Protein 5N8A (pdb70)

Structure (mmCIF, N/CA/C/O backbone):
data_5N8A
#
_entry.id   5N8A
#
_cell.length_a   38.050
_cell.length_b   53.490
_cell.length_c   53.900
_cell.angle_alpha   90.000
_cell.angle_beta   90.000
_cell.angle_gamma   90.000
#
_symmetry.space_group_name_H-M   'P 21 21 21'
#
loop_
_entity.id
_entity.type
_entity.pdbx_description
1 polymer 'DNA-directed primase/polymerase protein'
2 polymer 'Replication protein A 70 kDa DNA-binding subunit'
3 water water
#
loop_
_atom_site.group_PDB
_atom_site.id
_atom_site.type_symbol
_atom_site.label_atom_id
_atom_site.label_alt_id
_atom_site.label_comp_id
_atom_site.label_asym_id
_atom_site.label_entity_id
_atom_site.label_seq_id
_atom_site.pdbx_PDB_ins_code
_atom_site.Cartn_x
_atom_site.Cartn_y
_atom_site.Cartn_z
_atom_site.occupancy
_atom_s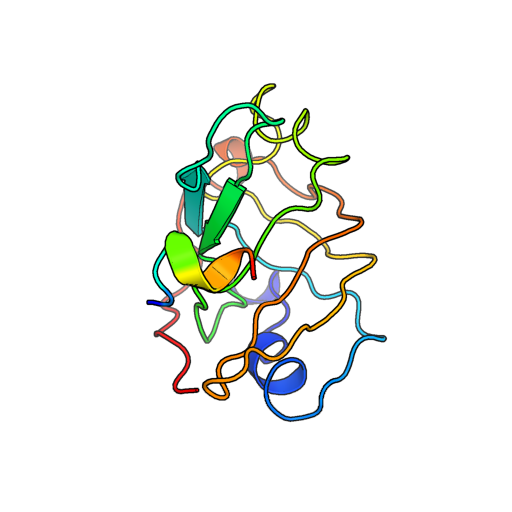ite.B_iso_or_equiv
_atom_site.auth_seq_id
_atom_site.auth_comp_id
_atom_site.auth_asym_id
_atom_site.auth_atom_id
_atom_site.pdbx_PDB_model_num
ATOM 1 N N . GLU A 1 90 ? 10.561 -7.880 4.277 1.00 48.06 0 GLU X N 1
ATOM 2 C CA . GLU A 1 90 ? 11.019 -9.102 4.930 1.00 46.89 0 GLU X CA 1
ATOM 3 C C . GLU A 1 90 ? 10.108 -10.284 4.595 1.00 40.10 0 GLU X C 1
ATOM 4 O O . GLU A 1 90 ? 10.590 -11.368 4.269 1.00 39.39 0 GLU X O 1
ATOM 10 N N . ILE A 1 91 ? 8.796 -10.081 4.677 1.00 33.18 1 ILE X N 1
ATOM 11 C CA . ILE A 1 91 ? 7.846 -11.078 4.188 1.00 28.39 1 ILE X CA 1
ATOM 12 C C . ILE A 1 91 ? 7.987 -11.132 2.671 1.00 27.23 1 ILE X C 1
ATOM 13 O O . ILE A 1 91 ? 7.848 -10.096 2.007 1.00 25.52 1 ILE X O 1
ATOM 18 N N . PRO A 1 92 ? 8.246 -12.294 2.080 1.00 27.87 2 PRO X N 1
ATOM 19 C CA . PRO A 1 92 ? 8.381 -12.364 0.621 1.00 28.03 2 PRO X CA 1
ATOM 20 C C . PRO A 1 92 ? 7.049 -12.121 -0.072 1.00 26.11 2 PRO X C 1
ATOM 21 O O . PRO A 1 92 ? 5.973 -12.297 0.505 1.00 24.44 2 PRO X O 1
ATOM 25 N N . ASP A 1 93 ? 7.143 -11.705 -1.341 1.00 25.43 3 ASP X N 1
ATOM 26 C CA . ASP A 1 93 ? 5.949 -11.384 -2.122 1.00 25.50 3 ASP X CA 1
ATOM 27 C C . ASP A 1 93 ? 4.966 -12.546 -2.161 1.00 27.71 3 ASP X C 1
ATOM 28 O O . ASP A 1 93 ? 3.749 -12.339 -2.092 1.00 26.54 3 ASP X O 1
ATOM 33 N N . GLU A 1 94 ? 5.471 -13.775 -2.297 1.00 30.88 4 GLU X N 1
ATOM 34 C CA . GLU A 1 94 ? 4.583 -14.925 -2.422 1.00 34.68 4 GLU X CA 1
ATOM 35 C C . GLU A 1 94 ? 3.800 -15.205 -1.146 1.00 34.07 4 GLU X C 1
ATOM 36 O O . GLU A 1 94 ? 2.747 -15.848 -1.210 1.00 34.81 4 GLU X O 1
ATOM 42 N N . LEU A 1 95 ? 4.278 -14.735 0.004 1.00 31.94 5 LEU X N 1
ATOM 43 C CA . LEU A 1 95 ? 3.575 -14.950 1.263 1.00 31.55 5 LEU X CA 1
ATOM 44 C C . LEU A 1 95 ? 2.767 -13.743 1.719 1.00 30.74 5 LEU X C 1
ATOM 45 O O . LEU A 1 95 ? 1.787 -13.914 2.453 1.00 30.15 5 LEU X O 1
ATOM 50 N N . ILE A 1 96 ? 3.137 -12.532 1.293 1.00 30.31 6 ILE X N 1
ATOM 51 C CA . ILE A 1 96 ? 2.484 -11.331 1.811 1.00 30.76 6 ILE X CA 1
ATOM 52 C C . ILE A 1 96 ? 1.054 -11.207 1.295 1.00 34.34 6 ILE X C 1
ATOM 53 O O . ILE A 1 96 ? 0.203 -10.595 1.953 1.00 32.54 6 ILE X O 1
ATOM 58 N N . ILE A 1 97 ? 0.755 -11.796 0.130 1.00 39.18 7 ILE X N 1
ATOM 59 C CA . ILE A 1 97 ? -0.577 -11.690 -0.461 1.00 44.48 7 ILE X CA 1
ATOM 60 C C . ILE A 1 97 ? -1.488 -12.850 -0.082 1.00 48.43 7 ILE X C 1
ATOM 61 O O . ILE A 1 97 ? -2.619 -12.926 -0.582 1.00 48.44 7 ILE X O 1
ATOM 66 N N . GLU A 1 98 ? -1.036 -13.752 0.783 1.00 51.66 8 GLU X N 1
ATOM 67 C CA . GLU A 1 98 ? -1.849 -14.889 1.195 1.00 54.52 8 GLU X CA 1
ATOM 68 C C . GLU A 1 98 ? -2.488 -14.648 2.559 1.00 56.22 8 GLU X C 1
ATOM 69 O O . GLU A 1 98 ? -3.107 -13.611 2.792 1.00 56.93 8 GLU X O 1
ATOM 71 N N . HIS B 2 1 ? 11.974 20.269 13.980 1.00 41.00 0 HIS A N 1
ATOM 72 C CA . HIS B 2 1 ? 11.669 18.989 14.621 1.00 33.55 0 HIS A CA 1
ATOM 73 C C . HIS B 2 1 ? 10.711 18.178 13.737 1.00 23.68 0 HIS A C 1
ATOM 74 O O . HIS B 2 1 ? 9.556 17.931 14.072 0.97 21.29 0 HIS A O 1
ATOM 81 N N . MET B 2 2 ? 11.236 17.779 12.573 1.00 18.51 1 MET A N 1
ATOM 82 C CA A MET B 2 2 ? 10.375 17.168 11.568 0.59 16.22 1 MET A CA 1
ATOM 83 C CA B MET B 2 2 ? 10.404 17.146 11.550 0.41 16.45 1 MET A CA 1
ATOM 84 C C . MET B 2 2 ? 9.703 15.901 12.075 1.00 14.31 1 MET A C 1
ATOM 85 O O . MET B 2 2 ? 8.582 15.595 11.657 1.00 14.15 1 MET A O 1
ATOM 94 N N . VAL B 2 3 ? 10.351 15.161 12.978 1.00 12.54 2 VAL A N 1
ATOM 95 C CA . VAL B 2 3 ? 9.759 13.919 13.462 1.00 13.13 2 VAL A CA 1
ATOM 96 C C . VAL B 2 3 ? 8.502 14.168 14.278 1.00 11.62 2 VAL A C 1
ATOM 97 O O . VAL B 2 3 ? 7.661 13.271 14.417 1.00 11.77 2 VAL A O 1
ATOM 101 N N . GLY B 2 4 ? 8.335 15.381 14.800 1.00 11.46 3 GLY A N 1
ATOM 102 C CA . GLY B 2 4 ? 7.097 15.743 15.457 1.00 12.03 3 GLY A CA 1
ATOM 103 C C . GLY B 2 4 ? 5.891 15.742 14.541 1.00 11.16 3 GLY A C 1
ATOM 104 O O . GLY B 2 4 ? 4.765 15.806 15.040 1.00 12.51 3 GLY A O 1
ATOM 105 N N . GLN B 2 5 ? 6.091 15.652 13.221 1.00 10.74 4 GLN A N 1
ATOM 106 C CA . GLN B 2 5 ? 4.978 15.552 12.288 1.00 10.65 4 GLN A CA 1
ATOM 107 C C . GLN B 2 5 ? 4.444 14.129 12.144 1.00 10.26 4 GLN A C 1
ATOM 108 O O . GLN B 2 5 ? 3.389 13.944 11.526 1.00 11.18 4 GLN A O 1
ATOM 114 N N . LEU B 2 6 ? 5.151 13.125 12.668 1.00 9.81 5 LEU A N 1
ATOM 115 C CA . LEU B 2 6 ? 4.792 11.719 12.504 1.00 9.68 5 LEU A CA 1
ATOM 116 C C . LEU B 2 6 ? 4.301 11.132 13.821 1.00 8.79 5 LEU A C 1
ATOM 117 O O . LEU B 2 6 ? 4.708 11.562 14.899 1.00 9.87 5 LEU A O 1
ATOM 122 N N . SER B 2 7 ? 3.415 10.139 13.727 1.00 9.45 6 SER A N 1
ATOM 123 C CA . SER B 2 7 ? 2.826 9.485 14.904 1.00 9.91 6 SER A CA 1
ATOM 124 C C . SER B 2 7 ? 3.810 8.496 15.533 1.00 9.34 6 SER A C 1
ATOM 125 O O . SER B 2 7 ? 3.656 7.277 15.450 1.00 10.33 6 SER A O 1
ATOM 128 N N . ARG B 2 8 ? 4.822 9.044 16.204 1.00 10.32 7 ARG A N 1
ATOM 129 C CA . ARG B 2 8 ? 5.840 8.213 16.833 1.00 11.03 7 ARG A CA 1
ATOM 130 C C . ARG B 2 8 ? 5.194 7.214 17.777 1.00 11.24 7 ARG A C 1
ATOM 131 O O . ARG B 2 8 ? 4.414 7.591 18.648 1.00 12.61 7 ARG A O 1
ATOM 139 N N . GLY B 2 9 ? 5.515 5.934 17.587 1.00 11.44 8 GLY A N 1
ATOM 140 C CA . GLY B 2 9 ? 4.975 4.855 18.392 1.00 13.20 8 GLY A CA 1
ATOM 141 C C . GLY B 2 9 ? 3.771 4.164 17.790 1.00 12.85 8 GLY A C 1
ATOM 142 O O . GLY B 2 9 ? 3.329 3.144 18.326 1.00 13.88 8 GLY A O 1
ATOM 143 N N . ALA B 2 10 ? 3.233 4.675 16.685 1.00 11.57 9 ALA A N 1
ATOM 144 C CA . ALA B 2 10 ? 2.065 4.047 16.084 1.00 11.33 9 ALA A CA 1
ATOM 145 C C . ALA B 2 10 ? 2.367 2.649 15.560 1.00 11.48 9 ALA A C 1
ATOM 146 O O . ALA B 2 10 ? 1.497 1.774 15.599 1.00 12.60 9 ALA A O 1
ATOM 148 N N . ILE B 2 11 ? 3.565 2.419 15.020 1.00 12.03 10 ILE A N 1
ATOM 149 C CA . ILE B 2 11 ? 3.850 1.088 14.478 1.00 13.26 10 ILE A CA 1
ATOM 150 C C . ILE B 2 11 ? 3.828 0.043 15.590 1.00 14.21 10 ILE A C 1
ATOM 151 O O . ILE B 2 11 ? 3.207 -1.020 15.459 1.00 14.68 10 ILE A O 1
ATOM 156 N N . ALA B 2 12 ? 4.479 0.341 16.715 1.00 14.93 11 ALA A N 1
ATOM 157 C CA . ALA B 2 12 ? 4.412 -0.572 17.853 1.00 16.51 11 ALA A CA 1
ATOM 158 C C . ALA B 2 12 ? 2.973 -0.772 18.325 1.00 17.03 11 ALA A C 1
ATOM 159 O O . ALA B 2 12 ? 2.578 -1.894 18.668 1.00 19.03 11 ALA A O 1
ATOM 161 N N . ALA B 2 13 ? 2.173 0.298 18.360 1.00 15.70 12 ALA A N 1
ATOM 162 C CA . ALA B 2 13 ? 0.787 0.163 18.807 1.00 16.23 12 ALA A CA 1
ATOM 163 C C . ALA B 2 13 ? 0.002 -0.762 17.890 1.00 16.68 12 ALA A C 1
ATOM 164 O O . ALA B 2 13 ? -0.775 -1.604 18.357 1.00 18.48 12 ALA A O 1
ATOM 166 N N . ILE B 2 14 ? 0.204 -0.632 16.579 1.00 14.91 13 ILE A N 1
ATOM 167 C CA . ILE B 2 14 ? -0.499 -1.504 15.644 1.00 16.08 13 ILE A CA 1
ATOM 168 C C . ILE B 2 14 ? -0.050 -2.940 15.825 1.00 18.01 13 ILE A C 1
ATOM 169 O O . ILE B 2 14 ? -0.868 -3.859 15.941 1.00 19.08 13 ILE A O 1
ATOM 174 N N A MET B 2 15 ? 1.258 -3.157 15.858 0.68 16.43 14 MET A N 1
ATOM 175 N N B MET B 2 15 ? 1.263 -3.150 15.836 0.32 19.25 14 MET A N 1
ATOM 176 C CA A MET B 2 15 ? 1.777 -4.517 15.839 0.68 18.10 14 MET A CA 1
ATOM 177 C CA B MET B 2 15 ? 1.815 -4.497 15.890 0.32 21.56 14 MET A CA 1
ATOM 178 C C A MET B 2 15 ? 1.737 -5.206 17.207 0.68 21.77 14 MET A C 1
ATOM 179 C C B MET B 2 15 ? 1.505 -5.169 17.218 0.32 22.64 14 MET A C 1
ATOM 180 O O A MET B 2 15 ? 1.693 -6.442 17.253 0.68 22.94 14 MET A O 1
ATOM 181 O O B MET B 2 15 ? 1.069 -6.326 17.259 0.32 21.78 14 MET A O 1
ATOM 190 N N . GLN B 2 16 ? 1.726 -4.455 18.317 1.00 24.24 15 GLN A N 1
ATOM 191 C CA . GLN B 2 16 ? 1.644 -5.056 19.648 1.00 29.02 15 GLN A CA 1
ATOM 192 C C . GLN B 2 16 ? 0.237 -5.086 20.222 1.00 32.29 15 GLN A C 1
ATOM 193 O O . GLN B 2 16 ? -0.145 -6.077 20.852 1.00 32.96 15 GLN A O 1
ATOM 199 N N . LYS B 2 17 ? -0.541 -4.022 20.043 1.00 33.65 16 LYS A N 1
ATOM 200 C CA . LYS B 2 17 ? -1.867 -3.947 20.635 1.00 36.84 16 LYS A CA 1
ATOM 201 C C . LYS B 2 17 ? -2.983 -4.260 19.655 1.00 36.36 16 LYS A C 1
ATOM 202 O O . LYS B 2 17 ? -4.130 -4.416 20.081 1.00 36.61 16 LYS A O 1
ATOM 208 N N . GLY B 2 18 ? -2.682 -4.363 18.366 1.00 35.83 17 GLY A N 1
ATOM 209 C CA . GLY B 2 18 ? -3.742 -4.517 17.394 1.00 35.38 17 GLY A CA 1
ATOM 210 C C . GLY B 2 18 ? -4.697 -3.350 17.351 1.00 34.60 17 GLY A C 1
ATOM 211 O O . GLY B 2 18 ? -5.841 -3.514 16.925 1.00 35.20 17 GLY A O 1
ATOM 212 N N . ASP B 2 19 ? -4.253 -2.171 17.789 1.00 33.42 18 ASP A N 1
ATOM 213 C CA . ASP B 2 19 ? -5.063 -0.957 17.769 1.00 32.33 18 ASP A CA 1
ATOM 214 C C . ASP B 2 19 ? -5.324 -0.561 16.320 1.00 31.87 18 ASP A C 1
ATOM 215 O O . ASP B 2 19 ? -4.391 -0.197 15.597 1.00 31.52 18 ASP A O 1
ATOM 220 N N . THR B 2 20 ? -6.587 -0.622 15.888 1.00 32.19 19 THR A N 1
ATOM 221 C CA . THR B 2 20 ? -6.966 -0.168 14.553 1.00 32.45 19 THR A CA 1
ATOM 222 C C . THR B 2 20 ? -7.849 1.074 14.573 1.00 28.67 19 THR A C 1
ATOM 223 O O . THR B 2 20 ? -8.336 1.489 13.514 1.00 28.18 19 THR A O 1
ATOM 227 N N . ASN B 2 21 ? -8.062 1.683 15.743 1.00 25.24 20 ASN A N 1
ATOM 228 C CA . ASN B 2 21 ? -8.837 2.919 15.830 1.00 24.21 20 ASN A CA 1
ATOM 229 C C . ASN B 2 21 ? -7.997 4.168 15.606 1.00 20.73 20 ASN A C 1
ATOM 230 O O . ASN B 2 21 ? -8.543 5.217 15.242 1.00 21.30 20 ASN A O 1
ATOM 235 N N . ILE B 2 22 ? -6.690 4.088 15.838 1.00 17.00 21 ILE A N 1
ATOM 236 C CA . ILE B 2 22 ? -5.830 5.230 15.593 1.00 14.67 21 ILE A CA 1
ATOM 237 C C . ILE B 2 22 ? -5.851 5.586 14.108 1.00 13.01 21 ILE A C 1
ATOM 238 O O . ILE B 2 22 ? -6.105 4.738 13.242 1.00 13.04 21 ILE A O 1
ATOM 243 N N . LYS B 2 23 ? -5.577 6.860 13.817 1.00 11.45 22 LYS A N 1
ATOM 244 C CA . LYS B 2 23 ?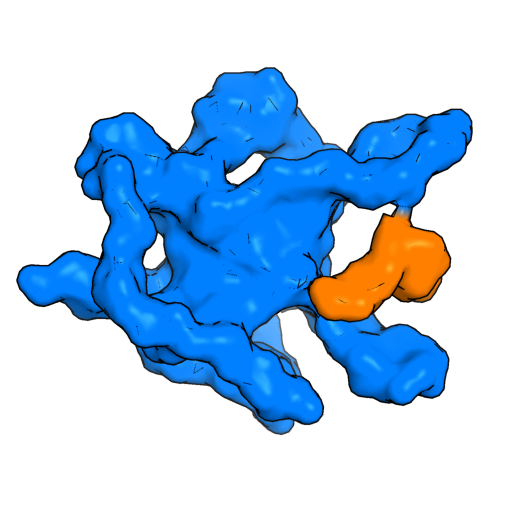 -5.441 7.373 12.453 1.00 11.10 22 LYS A CA 1
ATOM 245 C C . LYS B 2 23 ? -4.036 7.954 12.306 1.00 10.51 22 LYS A C 1
ATOM 246 O O . LYS B 2 23 ? -3.854 9.173 12.166 1.00 10.52 22 LYS A O 1
ATOM 252 N N . PRO B 2 24 ? -3.013 7.104 12.335 1.00 10.01 23 PRO A N 1
ATOM 253 C CA . PRO B 2 24 ? -1.644 7.602 12.479 1.00 9.81 23 PRO A CA 1
ATOM 254 C C . PRO B 2 24 ? -1.126 8.285 11.229 1.00 9.30 23 PRO A C 1
ATOM 255 O O . PRO B 2 24 ? -1.512 7.966 10.096 1.00 10.11 23 PRO A O 1
ATOM 259 N N . ILE B 2 25 ? -0.205 9.210 11.453 1.00 9.37 24 ILE A N 1
ATOM 260 C CA . ILE B 2 25 ? 0.473 9.917 10.377 1.00 9.19 24 ILE A CA 1
ATOM 261 C C . ILE B 2 25 ? 1.838 9.269 10.213 1.00 9.05 24 ILE A C 1
ATOM 262 O O . ILE B 2 25 ? 2.628 9.196 11.162 1.00 9.81 24 ILE A O 1
ATOM 267 N N . LEU B 2 26 ? 2.092 8.751 9.019 1.00 9.26 25 LEU A N 1
ATOM 268 C CA . LEU B 2 26 ? 3.288 7.978 8.714 1.00 8.92 25 LEU A CA 1
ATOM 269 C C . LEU B 2 26 ? 3.953 8.563 7.479 1.00 8.93 25 LEU A C 1
ATOM 270 O O . LEU B 2 26 ? 3.324 9.254 6.681 1.00 11.40 25 LEU A O 1
ATOM 275 N N . GLN B 2 27 ? 5.232 8.255 7.309 1.00 8.69 26 GLN A N 1
ATOM 276 C CA . GLN B 2 27 ? 5.961 8.635 6.105 1.00 9.11 26 GLN A CA 1
ATOM 277 C C . GLN B 2 27 ? 6.221 7.398 5.255 1.00 8.76 26 GLN A C 1
ATOM 278 O O . GLN B 2 27 ? 6.642 6.356 5.769 1.00 9.70 26 GLN A O 1
ATOM 284 N N . VAL B 2 28 ? 5.994 7.524 3.950 1.00 9.08 27 VAL A N 1
ATOM 285 C CA .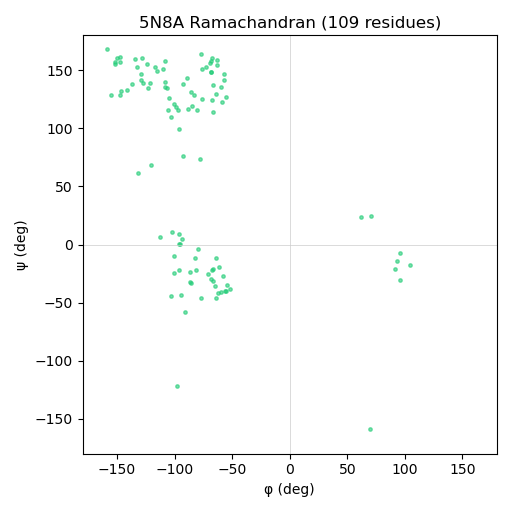 VAL B 2 28 ? 6.376 6.475 3.010 1.00 10.00 27 VAL A CA 1
ATOM 286 C C . VAL B 2 28 ? 7.879 6.563 2.811 1.00 9.72 27 VAL A C 1
ATOM 287 O O . VAL B 2 28 ? 8.395 7.614 2.426 1.00 10.90 27 VAL A O 1
ATOM 291 N N . ILE B 2 29 ? 8.583 5.458 3.042 1.00 9.97 28 ILE A N 1
ATOM 292 C CA . ILE B 2 29 ? 10.008 5.403 2.743 1.00 10.56 28 ILE A CA 1
ATOM 293 C C . ILE B 2 29 ? 10.253 4.822 1.362 1.00 10.95 28 ILE A C 1
ATOM 294 O O . ILE B 2 29 ? 11.073 5.336 0.601 1.00 13.03 28 ILE A O 1
ATOM 299 N N . ASN B 2 30 ? 9.543 3.753 1.013 1.00 11.15 29 ASN A N 1
ATOM 300 C CA . ASN B 2 30 ? 9.677 3.135 -0.297 1.00 12.97 29 ASN A CA 1
ATOM 301 C C . ASN B 2 30 ? 8.363 2.461 -0.657 1.00 10.98 29 ASN A C 1
ATOM 302 O O . ASN B 2 30 ? 7.579 2.091 0.217 1.00 11.82 29 ASN A O 1
ATOM 307 N N . ILE B 2 31 ? 8.137 2.303 -1.963 1.00 11.03 30 ILE A N 1
ATOM 308 C CA . ILE B 2 31 ? 6.997 1.579 -2.518 1.00 12.85 30 ILE A CA 1
ATOM 309 C C . ILE B 2 31 ? 7.534 0.732 -3.652 1.00 13.01 30 ILE A C 1
ATOM 310 O O . ILE B 2 31 ? 8.359 1.196 -4.446 1.00 14.30 30 ILE A O 1
ATOM 315 N N . ARG B 2 32 ? 7.071 -0.503 -3.748 1.00 12.02 31 ARG A N 1
ATOM 316 C CA . ARG B 2 32 ? 7.401 -1.273 -4.936 1.00 13.50 31 ARG A CA 1
ATOM 317 C C . ARG B 2 32 ? 6.245 -2.203 -5.255 1.00 13.17 31 ARG A C 1
ATOM 318 O O . ARG B 2 32 ? 5.431 -2.523 -4.381 1.00 13.73 31 ARG A O 1
ATOM 326 N N . PRO B 2 33 ? 6.132 -2.638 -6.500 1.00 13.47 32 PRO A N 1
ATOM 327 C CA . PRO B 2 33 ? 5.117 -3.639 -6.816 1.00 13.16 32 PRO A CA 1
ATOM 328 C C . PRO B 2 33 ? 5.478 -4.962 -6.174 1.00 14.06 32 PRO A C 1
ATOM 329 O O . PRO B 2 33 ? 6.652 -5.295 -5.991 1.00 14.99 32 PRO A O 1
ATOM 333 N N . ILE B 2 34 ? 4.447 -5.695 -5.815 1.00 16.17 33 ILE A N 1
ATOM 334 C CA . ILE B 2 34 ? 4.537 -7.084 -5.387 1.00 18.90 33 ILE A CA 1
ATOM 335 C C . ILE B 2 34 ? 4.404 -7.944 -6.629 1.00 19.35 33 ILE A C 1
ATOM 336 O O . ILE B 2 34 ? 3.625 -7.617 -7.533 1.00 20.91 33 ILE A O 1
ATOM 341 N N . THR B 2 35 ? 5.149 -9.047 -6.681 1.00 19.61 34 THR A N 1
ATOM 342 C CA . THR B 2 35 ? 5.003 -9.975 -7.794 1.00 23.16 34 THR A CA 1
ATOM 343 C C . THR B 2 35 ? 3.571 -10.480 -7.869 1.00 29.17 34 THR A C 1
ATOM 344 O O . THR B 2 35 ? 3.055 -11.047 -6.903 1.00 28.71 34 THR A O 1
ATOM 348 N N . THR B 2 36 ? 2.927 -10.263 -9.016 1.00 35.18 35 THR A N 1
ATOM 349 C CA . THR B 2 36 ? 1.556 -10.696 -9.243 1.00 41.72 35 THR A CA 1
ATOM 350 C C . THR B 2 36 ? 1.443 -11.356 -10.610 1.00 47.71 35 THR A C 1
ATOM 351 O O . THR B 2 36 ? 2.270 -11.137 -11.498 1.00 48.06 35 THR A O 1
ATOM 355 N N . GLY B 2 37 ? 0.391 -12.155 -10.776 1.00 52.75 36 GLY A N 1
ATOM 356 C CA . GLY B 2 37 ? 0.155 -12.843 -12.033 1.00 56.84 36 GLY A CA 1
ATOM 357 C C . GLY B 2 37 ? -0.846 -12.125 -12.916 1.00 60.29 36 GLY A C 1
ATOM 358 O O . GLY B 2 37 ? -0.632 -10.966 -13.273 1.00 61.20 36 GLY A O 1
ATOM 359 N N . ASN B 2 38 ? -1.936 -12.798 -13.284 1.00 62.05 37 ASN A N 1
ATOM 360 C CA . ASN B 2 38 ? -2.985 -12.187 -14.106 1.00 63.22 37 ASN A CA 1
ATOM 361 C C . ASN B 2 38 ? -4.066 -11.588 -13.205 1.00 63.28 37 ASN A C 1
ATOM 362 O O . ASN B 2 38 ? -5.158 -12.130 -13.021 1.00 65.99 37 ASN A O 1
ATOM 364 N N . SER B 2 39 ? -3.724 -10.436 -12.638 1.00 59.20 38 SER A N 1
ATOM 365 C CA . SER B 2 39 ? -4.554 -9.773 -11.643 1.00 54.47 38 SER A CA 1
ATOM 366 C C . SER B 2 39 ? -4.156 -8.306 -11.616 1.00 48.64 38 SER A C 1
ATOM 367 O O . SER B 2 39 ? -3.150 -7.923 -12.227 1.00 49.17 38 SER A O 1
ATOM 370 N N . PRO B 2 40 ? -4.933 -7.454 -10.950 1.00 41.46 39 PRO A N 1
ATOM 371 C CA . PRO B 2 40 ? -4.481 -6.085 -10.739 1.00 36.31 39 PRO A CA 1
ATOM 372 C C . PRO B 2 40 ? -3.147 -6.081 -10.026 1.00 30.72 39 PRO A C 1
ATOM 373 O O . PRO B 2 40 ? -2.863 -6.966 -9.195 1.00 30.68 39 PRO A O 1
ATOM 377 N N . PRO B 2 41 ? -2.285 -5.113 -10.324 1.00 25.98 40 PRO A N 1
ATOM 378 C CA . PRO B 2 41 ? -1.013 -5.036 -9.602 1.00 22.28 40 PRO A CA 1
ATOM 379 C C . PRO B 2 41 ? -1.271 -4.781 -8.127 1.00 18.41 40 PRO A C 1
ATOM 380 O O . PRO B 2 41 ? -2.333 -4.309 -7.726 1.00 18.12 40 PRO A O 1
ATOM 384 N N . ARG B 2 42 ? -0.280 -5.115 -7.312 1.00 17.70 41 ARG A N 1
ATOM 385 C CA . ARG B 2 42 ? -0.339 -4.870 -5.880 1.00 17.92 41 ARG A CA 1
ATOM 386 C C . ARG B 2 42 ? 0.936 -4.163 -5.467 1.00 16.10 41 ARG A C 1
ATOM 387 O O . ARG B 2 42 ? 2.000 -4.412 -6.045 1.00 17.80 41 ARG A O 1
ATOM 395 N N . TYR B 2 43 ? 0.827 -3.279 -4.466 1.00 13.96 42 TYR A N 1
ATOM 396 C CA . TYR B 2 43 ? 1.965 -2.500 -3.992 1.00 13.28 42 TYR A CA 1
ATOM 397 C C . TYR B 2 43 ? 2.225 -2.743 -2.516 1.00 12.49 42 TYR A C 1
ATOM 398 O O . TYR B 2 43 ? 1.294 -2.812 -1.707 1.00 13.16 42 TYR A O 1
ATOM 407 N N . ARG B 2 44 ? 3.505 -2.851 -2.174 1.00 12.03 43 ARG A N 1
ATOM 408 C CA . ARG B 2 44 ? 3.936 -2.955 -0.791 1.00 12.31 43 ARG A CA 1
ATOM 409 C C . ARG B 2 44 ? 4.768 -1.737 -0.429 1.00 10.96 43 ARG A C 1
ATOM 410 O O . ARG B 2 44 ? 5.452 -1.158 -1.281 1.00 13.21 43 ARG A O 1
ATOM 418 N N . LEU B 2 45 ? 4.699 -1.347 0.847 1.00 10.52 44 LEU A N 1
ATOM 419 C CA . LEU B 2 45 ? 5.317 -0.114 1.310 1.00 10.57 44 LEU A CA 1
ATOM 420 C C . LEU B 2 45 ? 6.187 -0.372 2.525 1.00 10.73 44 LEU A C 1
ATOM 421 O O . LEU B 2 45 ? 5.842 -1.172 3.403 1.00 12.58 44 LEU A O 1
ATOM 426 N N . LEU B 2 46 ? 7.309 0.324 2.563 1.00 10.13 45 LEU A N 1
ATOM 427 C CA . LEU B 2 46 ? 8.113 0.500 3.763 1.00 10.10 45 LEU A CA 1
ATOM 428 C C . LEU B 2 46 ? 7.704 1.848 4.339 1.00 9.11 45 LEU A C 1
ATOM 429 O O . LEU B 2 46 ? 7.877 2.877 3.676 1.00 9.78 45 LEU A O 1
ATOM 434 N N . MET B 2 47 ? 7.108 1.847 5.531 1.00 9.62 46 MET A N 1
ATOM 435 C CA A MET B 2 47 ? 6.663 3.096 6.121 0.41 10.00 46 MET A CA 1
ATOM 436 C CA B MET B 2 47 ? 6.566 3.039 6.179 0.59 9.52 46 MET A CA 1
ATOM 437 C C . MET B 2 47 ? 7.325 3.324 7.468 1.00 8.78 46 MET A C 1
ATOM 438 O O . MET B 2 47 ? 7.838 2.403 8.111 1.00 10.42 46 MET A O 1
ATOM 447 N N . SER B 2 48 ? 7.324 4.589 7.881 1.00 8.76 47 SER A N 1
ATOM 448 C CA . SER B 2 48 ? 7.987 5.057 9.089 1.00 9.13 47 SER A CA 1
ATOM 449 C C . SER B 2 48 ? 7.015 5.842 9.959 1.00 8.72 47 SER A C 1
ATOM 450 O O . SER B 2 48 ? 6.236 6.655 9.457 1.00 10.06 47 SER A O 1
ATOM 453 N N . ASP B 2 49 ? 7.085 5.627 11.271 1.00 9.57 48 ASP A N 1
ATOM 454 C CA . ASP B 2 49 ? 6.403 6.491 12.229 1.00 11.14 48 ASP A CA 1
ATOM 455 C C . ASP B 2 49 ? 7.357 7.463 12.906 1.00 12.34 48 ASP A C 1
ATOM 456 O O . ASP B 2 49 ? 6.976 8.110 13.887 1.00 13.97 48 ASP A O 1
ATOM 461 N N . GLY B 2 50 ? 8.591 7.574 12.415 1.00 12.18 49 GLY A N 1
ATOM 462 C CA . GLY B 2 50 ? 9.606 8.402 13.030 1.00 14.27 49 GLY A CA 1
ATOM 463 C C . GLY B 2 50 ? 10.538 7.656 13.965 1.00 15.61 49 GLY A C 1
ATOM 464 O O . GLY B 2 50 ? 11.692 8.055 14.110 1.00 18.09 49 GLY A O 1
ATOM 465 N N . LEU B 2 51 ? 10.055 6.601 14.618 1.00 13.67 50 LEU A N 1
ATOM 466 C CA . LEU B 2 51 ? 10.884 5.758 15.478 1.00 14.39 50 LEU A CA 1
ATOM 467 C C . LEU B 2 51 ? 11.254 4.452 14.812 1.00 13.61 50 LEU A C 1
ATOM 468 O O . LEU B 2 51 ? 12.413 4.021 14.893 1.00 13.41 50 LEU A O 1
ATOM 473 N N . ASN B 2 52 ? 10.279 3.815 14.167 1.00 12.95 51 ASN A N 1
ATOM 474 C CA . ASN B 2 52 ? 10.465 2.546 13.494 1.00 12.81 51 ASN A CA 1
ATOM 475 C C . ASN B 2 52 ? 10.054 2.646 12.035 1.00 11.96 51 ASN A C 1
ATOM 476 O O . ASN B 2 52 ? 9.215 3.470 11.650 1.00 11.97 51 ASN A O 1
ATOM 481 N N . THR B 2 53 ? 10.641 1.761 11.235 1.00 12.33 52 THR A N 1
ATOM 482 C CA . THR B 2 53 ? 10.100 1.414 9.932 1.00 12.27 52 THR A CA 1
ATOM 483 C C . THR B 2 53 ? 9.520 0.006 9.976 1.00 12.90 52 THR A C 1
ATOM 484 O O . THR B 2 53 ? 9.884 -0.828 10.819 1.00 15.40 52 THR A O 1
ATOM 488 N N . LEU B 2 54 ? 8.616 -0.257 9.041 1.00 13.17 53 LEU A N 1
ATOM 489 C CA . LEU B 2 54 ? 8.024 -1.580 8.908 1.00 13.61 53 LEU A CA 1
ATOM 490 C C . LEU B 2 54 ? 7.757 -1.811 7.428 1.00 12.04 53 LEU A C 1
ATOM 491 O O . LEU B 2 54 ? 7.196 -0.941 6.757 1.00 11.21 53 LEU A O 1
ATOM 496 N N . SER B 2 55 ? 8.157 -2.975 6.915 1.00 12.72 54 SER A N 1
ATOM 497 C CA . SER B 2 55 ? 8.080 -3.265 5.489 1.00 13.49 54 SER A CA 1
ATOM 498 C C . SER B 2 55 ? 6.834 -4.045 5.108 1.00 12.30 54 SER A C 1
ATOM 499 O O . SER B 2 55 ? 6.644 -4.349 3.923 1.00 14.18 54 SER A O 1
ATOM 502 N N . SER B 2 56 ? 5.966 -4.359 6.067 1.00 11.33 55 SER A N 1
ATOM 503 C CA A SER B 2 56 ? 4.844 -5.261 5.836 0.27 12.17 55 SER A CA 1
ATOM 504 C CA B SER B 2 56 ? 4.844 -5.260 5.843 0.73 11.41 55 SER A CA 1
ATOM 505 C C . SER B 2 56 ? 3.533 -4.527 5.575 1.00 12.29 55 SER A C 1
ATOM 506 O O . SER B 2 56 ? 2.459 -5.025 5.926 1.00 14.90 55 SER A O 1
ATOM 511 N N . PHE B 2 57 ? 3.591 -3.360 4.957 1.00 13.21 56 PHE A N 1
ATOM 512 C CA . PHE B 2 57 ? 2.381 -2.662 4.563 1.00 12.40 56 PHE A CA 1
ATOM 513 C C . PHE B 2 57 ? 2.017 -3.027 3.135 1.00 11.81 56 PHE A C 1
ATOM 514 O O . PHE B 2 57 ? 2.881 -3.095 2.256 1.00 12.79 56 PHE A O 1
ATOM 522 N N . MET B 2 58 ? 0.731 -3.239 2.910 1.00 13.27 57 MET A N 1
ATOM 523 C CA A MET B 2 58 ? 0.173 -3.533 1.599 0.47 14.18 57 MET A CA 1
ATOM 524 C CA B MET B 2 58 ? 0.213 -3.494 1.580 0.53 13.29 57 MET A CA 1
ATOM 525 C C . MET B 2 58 ? -0.916 -2.524 1.291 1.00 12.73 57 MET A C 1
ATOM 526 O O . MET B 2 58 ? -1.741 -2.236 2.152 1.00 13.69 57 MET A O 1
ATOM 535 N N . LEU B 2 59 ? -0.950 -2.015 0.065 1.00 11.84 58 LEU A N 1
ATOM 536 C CA . LEU B 2 59 ? -2.011 -1.104 -0.338 1.00 12.33 58 LEU A CA 1
ATOM 537 C C . LEU B 2 59 ? -3.223 -1.899 -0.818 1.00 12.32 58 LEU A C 1
ATOM 538 O O . LEU B 2 59 ? -3.083 -2.824 -1.621 1.00 13.34 58 LEU A O 1
ATOM 543 N N . ALA B 2 60 ? -4.408 -1.555 -0.325 1.00 13.37 59 ALA A N 1
ATOM 544 C CA . ALA B 2 60 ? -5.614 -2.062 -0.961 1.00 14.25 59 ALA A CA 1
ATOM 545 C C . ALA B 2 60 ? -5.616 -1.645 -2.428 1.00 13.88 59 ALA A C 1
ATOM 546 O O . ALA B 2 60 ? -5.191 -0.545 -2.779 1.00 13.65 59 ALA A O 1
ATOM 548 N N . THR B 2 61 ? -6.081 -2.539 -3.301 1.00 15.06 60 THR A N 1
ATOM 549 C CA A THR B 2 61 ? -6.012 -2.249 -4.734 0.89 15.39 60 THR A CA 1
ATOM 550 C CA B THR B 2 61 ? -6.023 -2.268 -4.731 0.11 14.90 60 THR A CA 1
ATOM 551 C C . THR B 2 61 ? -6.848 -1.047 -5.123 1.00 14.16 60 THR A C 1
ATOM 552 O O . THR B 2 61 ? -6.549 -0.404 -6.134 1.00 14.33 60 THR A O 1
ATOM 559 N N . GLN B 2 62 ? -7.889 -0.723 -4.349 1.00 14.30 61 GLN A N 1
ATOM 560 C CA . GLN B 2 62 ? -8.664 0.478 -4.638 1.00 16.16 61 GLN A CA 1
ATOM 561 C C . GLN B 2 62 ? -7.817 1.743 -4.553 1.00 16.36 61 GLN A C 1
ATOM 562 O O . GLN B 2 62 ? -8.220 2.778 -5.095 1.00 18.98 61 GLN A O 1
ATOM 568 N N . LEU B 2 63 ? -6.662 1.687 -3.884 1.00 14.62 62 LEU A N 1
ATOM 569 C CA . LEU B 2 63 ? -5.760 2.823 -3.774 1.00 13.69 62 LEU A CA 1
ATOM 570 C C . LEU B 2 63 ? -4.646 2.808 -4.814 1.00 12.95 62 LEU A C 1
ATOM 571 O O . LEU B 2 63 ? -3.811 3.716 -4.816 1.00 13.08 62 LEU A O 1
ATOM 576 N N . ASN B 2 64 ? -4.613 1.810 -5.698 1.00 12.61 63 ASN A N 1
ATOM 577 C CA . ASN B 2 64 ? -3.559 1.749 -6.712 1.00 12.51 63 ASN A CA 1
ATOM 578 C C . ASN B 2 64 ? -3.401 3.036 -7.510 1.00 12.24 63 ASN A C 1
ATOM 579 O O . ASN B 2 64 ? -2.251 3.402 -7.810 1.00 12.03 63 ASN A O 1
ATOM 584 N N . PRO B 2 65 ? -4.465 3.756 -7.880 1.00 13.15 64 PRO A N 1
ATOM 585 C CA . PRO B 2 65 ? -4.250 4.991 -8.646 1.00 14.61 64 PRO A CA 1
ATOM 586 C C . PRO B 2 65 ? -3.375 5.998 -7.933 1.00 13.60 64 PRO A C 1
ATOM 587 O O . PRO B 2 65 ? -2.699 6.788 -8.604 1.00 14.58 64 PRO A O 1
ATOM 591 N N . LEU B 2 66 ? -3.341 5.995 -6.595 1.00 13.10 65 LEU A N 1
ATOM 592 C CA A LEU B 2 66 ? -2.490 6.947 -5.884 0.59 13.49 65 LEU A CA 1
ATOM 593 C CA B LEU B 2 66 ? -2.492 6.951 -5.891 0.41 12.99 65 LEU A CA 1
ATOM 594 C C . LEU B 2 66 ? -1.019 6.708 -6.191 1.00 13.14 65 LEU A C 1
ATOM 595 O O . LEU B 2 66 ? -0.230 7.661 -6.284 1.00 13.24 65 LEU A O 1
ATOM 604 N N . VAL B 2 67 ? -0.630 5.441 -6.338 1.00 12.37 66 VAL A N 1
ATOM 605 C CA . VAL B 2 67 ? 0.751 5.112 -6.677 1.00 12.66 66 VAL A CA 1
ATOM 606 C C . VAL B 2 67 ? 1.006 5.367 -8.149 1.00 13.33 66 VAL A C 1
ATOM 607 O O . VAL B 2 67 ? 2.005 5.988 -8.531 1.00 13.56 66 VAL A O 1
ATOM 611 N N . GLU B 2 68 ? 0.087 4.909 -8.995 1.00 13.64 67 GLU A N 1
ATOM 612 C CA . GLU B 2 68 ? 0.288 4.965 -10.433 1.00 15.50 67 GLU A CA 1
ATOM 613 C C . GLU B 2 68 ? 0.273 6.387 -10.969 1.00 15.00 67 GLU A C 1
ATOM 614 O O . GLU B 2 68 ? 0.938 6.667 -11.970 0.86 15.79 67 GLU A O 1
ATOM 620 N N . GLU B 2 69 ? -0.458 7.293 -10.328 1.00 13.64 68 GLU A N 1
ATOM 621 C CA . GLU B 2 69 ? -0.466 8.695 -10.717 1.00 14.99 68 GLU A CA 1
ATOM 622 C C . GLU B 2 69 ? 0.501 9.537 -9.900 1.00 14.50 68 GLU A C 1
ATOM 623 O O . GLU B 2 69 ? 0.502 10.764 -10.027 1.00 15.50 68 GLU A O 1
ATOM 629 N N . GLU B 2 70 ? 1.342 8.896 -9.087 1.00 16.05 69 GLU A N 1
ATOM 630 C CA . GLU B 2 70 ? 2.502 9.505 -8.449 1.00 17.57 69 GLU A CA 1
ATOM 631 C C . GLU B 2 70 ? 2.143 10.503 -7.357 1.00 18.56 69 GLU A C 1
ATOM 632 O O . GLU B 2 70 ? 2.936 11.405 -7.062 1.00 22.25 69 GLU A O 1
ATOM 638 N N . GLN B 2 71 ? 0.963 10.382 -6.752 1.00 16.16 70 GLN A N 1
ATOM 639 C CA . GLN B 2 71 ? 0.640 11.209 -5.593 1.00 17.24 70 GLN A CA 1
ATOM 640 C C . GLN B 2 71 ? 1.121 10.588 -4.297 1.00 16.55 70 GLN A C 1
ATOM 641 O O . GLN B 2 71 ? 1.455 11.313 -3.353 1.00 18.90 70 GLN A O 1
ATOM 647 N N . LEU B 2 72 ? 1.127 9.264 -4.219 1.00 16.12 71 LEU A N 1
ATOM 648 C CA . LEU B 2 72 ? 1.669 8.528 -3.086 1.00 15.89 71 LEU A CA 1
ATOM 649 C C . LEU B 2 72 ? 3.017 7.992 -3.543 1.00 15.36 71 LEU A C 1
ATOM 650 O O . LEU B 2 72 ? 3.076 7.105 -4.403 1.00 15.81 71 LEU A O 1
ATOM 655 N N . SER B 2 73 ? 4.099 8.545 -2.996 1.00 15.34 72 SER A N 1
ATOM 656 C CA A SER B 2 73 ? 5.429 8.137 -3.414 0.58 15.79 72 SER A CA 1
ATOM 657 C CA B SER B 2 73 ? 5.453 8.244 -3.447 0.42 15.96 72 SER A CA 1
ATOM 658 C C . SER B 2 73 ? 6.403 8.323 -2.261 1.00 14.25 72 SER A C 1
ATOM 659 O O . SER B 2 73 ? 6.085 8.924 -1.235 1.00 13.53 72 SER A O 1
ATOM 664 N N . SER B 2 74 ? 7.607 7.783 -2.451 1.00 13.83 73 SER A N 1
ATOM 665 C CA A SER B 2 74 ? 8.623 7.817 -1.408 0.67 13.84 73 SER A CA 1
ATOM 666 C CA B SER B 2 74 ? 8.630 7.817 -1.414 0.33 13.43 73 SER A CA 1
ATOM 667 C C . SER B 2 74 ? 8.861 9.238 -0.921 1.00 11.99 73 SER A C 1
ATOM 668 O O . SER B 2 74 ? 9.054 10.165 -1.722 1.00 13.09 73 SER A O 1
ATOM 673 N N . ASN B 2 75 ? 8.851 9.392 0.407 1.00 11.58 74 ASN A N 1
ATOM 674 C CA . ASN B 2 75 ? 9.045 10.598 1.207 1.00 12.33 74 ASN A CA 1
ATOM 675 C C . ASN B 2 75 ? 7.749 11.301 1.557 1.00 10.67 74 ASN A C 1
ATOM 676 O O . ASN B 2 75 ? 7.763 12.180 2.413 1.00 11.08 74 ASN A O 1
ATOM 681 N N . CYS B 2 76 ? 6.633 10.971 0.913 1.00 10.64 75 CYS A N 1
ATOM 682 C CA . CYS B 2 76 ? 5.409 11.675 1.268 1.00 9.89 75 CYS A CA 1
ATOM 683 C C . CYS B 2 76 ? 4.948 11.294 2.668 1.00 9.74 75 CYS A C 1
ATOM 684 O O . CYS B 2 76 ? 5.292 10.236 3.211 1.00 10.26 75 CYS A O 1
ATOM 687 N N . VAL B 2 77 ? 4.180 12.196 3.268 1.00 10.48 76 VAL A N 1
ATOM 688 C CA . VAL B 2 77 ? 3.613 12.005 4.600 1.00 10.38 76 VAL A CA 1
ATOM 689 C C . VAL B 2 77 ? 2.115 11.837 4.432 1.00 10.66 76 VAL A C 1
ATOM 690 O O . VAL B 2 77 ? 1.467 12.647 3.761 1.00 11.64 76 VAL A O 1
ATOM 694 N N A CYS B 2 78 ? 1.561 10.794 5.039 0.50 10.24 77 CYS A N 1
ATOM 695 N N B CYS B 2 78 ? 1.577 10.770 5.021 0.50 10.69 77 CYS A N 1
ATOM 696 C CA A CYS B 2 78 ? 0.158 10.469 4.845 0.50 10.30 77 CYS A CA 1
ATOM 697 C CA B CYS B 2 78 ? 0.184 10.376 4.878 0.50 11.28 77 CYS A CA 1
ATOM 698 C C A CYS B 2 78 ? -0.478 10.036 6.157 0.50 9.42 77 CYS A C 1
ATOM 699 C C B CYS B 2 78 ? -0.447 10.194 6.245 0.50 10.33 77 CYS A C 1
ATOM 700 O O A CYS B 2 78 ? 0.174 9.457 7.030 0.50 10.31 77 CYS A O 1
ATOM 701 O O B CYS B 2 78 ? 0.231 9.920 7.236 0.50 11.76 77 CYS A O 1
ATOM 706 N N . GLN B 2 79 ? -1.767 10.320 6.278 1.00 9.96 78 GLN A N 1
ATOM 707 C CA . GLN B 2 79 ? -2.552 9.908 7.428 1.00 10.17 78 GLN A CA 1
ATOM 708 C C . GLN B 2 79 ? -3.359 8.682 7.036 1.00 9.49 78 GLN A C 1
ATOM 709 O O . GLN B 2 79 ? -4.051 8.685 6.010 1.00 10.45 78 GLN A O 1
ATOM 715 N N . ILE B 2 80 ? -3.271 7.634 7.845 1.00 9.42 79 ILE A N 1
ATOM 716 C CA . ILE B 2 80 ? -4.010 6.406 7.579 1.00 9.82 79 ILE A CA 1
ATOM 717 C C . ILE B 2 80 ? -5.376 6.527 8.233 1.00 10.24 79 ILE A C 1
ATOM 718 O O . ILE B 2 80 ? -5.477 6.645 9.455 1.00 13.48 79 ILE A O 1
ATOM 723 N N . HIS B 2 81 ? -6.433 6.511 7.428 1.00 10.29 80 HIS A N 1
ATOM 724 C CA . HIS B 2 81 ? -7.783 6.633 7.949 1.00 11.27 80 HIS A CA 1
ATOM 725 C C . HIS B 2 81 ? -8.494 5.310 8.163 1.00 13.34 80 HIS A C 1
ATOM 726 O O . HIS B 2 81 ? -9.444 5.265 8.947 1.00 16.58 80 HIS A O 1
ATOM 733 N N . ARG B 2 82 ? -8.072 4.246 7.489 1.00 11.53 81 ARG A N 1
ATOM 734 C CA . ARG B 2 82 ? -8.663 2.932 7.690 1.00 12.82 81 ARG A CA 1
ATOM 735 C C . ARG B 2 82 ? -7.621 1.905 7.289 1.00 11.68 81 ARG A C 1
ATOM 736 O O . ARG B 2 82 ? -7.043 1.989 6.200 1.00 11.96 81 ARG A O 1
ATOM 744 N N . PHE B 2 83 ? -7.365 0.954 8.177 1.00 11.84 82 PHE A N 1
ATOM 745 C CA . PHE B 2 83 ? -6.455 -0.140 7.876 1.00 11.30 82 PHE A CA 1
ATOM 746 C C . PHE B 2 83 ? -6.930 -1.386 8.596 1.00 11.91 82 PHE A C 1
ATOM 747 O O . PHE B 2 83 ? -7.723 -1.322 9.537 1.00 12.60 82 PHE A O 1
ATOM 755 N N . ILE B 2 84 ? -6.449 -2.527 8.128 1.00 12.92 83 ILE A N 1
ATOM 756 C CA . ILE B 2 84 ? -6.741 -3.794 8.775 1.00 15.70 83 ILE A CA 1
ATOM 757 C C . ILE B 2 84 ? -5.433 -4.550 8.907 1.00 14.36 83 ILE A C 1
ATOM 758 O O . ILE B 2 84 ? -4.494 -4.341 8.141 1.00 17.66 83 ILE A O 1
ATOM 763 N N . VAL B 2 85 ? -5.359 -5.405 9.912 1.00 14.49 84 VAL A N 1
ATOM 764 C CA . VAL B 2 85 ? -4.203 -6.265 10.113 1.00 14.68 84 VAL A CA 1
ATOM 765 C C . VAL B 2 85 ? -4.603 -7.681 9.731 1.00 14.43 84 VAL A C 1
ATOM 766 O O . VAL B 2 85 ? -5.688 -8.145 10.104 1.00 16.43 84 VAL A O 1
ATOM 770 N N . ASN B 2 86 ? -3.746 -8.353 8.971 1.00 13.04 85 ASN A N 1
ATOM 771 C CA A ASN B 2 86 ? -3.936 -9.759 8.665 0.25 14.53 85 ASN A CA 1
ATOM 772 C CA B ASN B 2 86 ? -3.921 -9.758 8.619 0.75 13.87 85 ASN A CA 1
ATOM 773 C C . ASN B 2 86 ? -2.705 -10.536 9.098 1.00 13.56 85 ASN A C 1
ATOM 774 O O . ASN B 2 86 ? -1.571 -10.136 8.834 1.00 16.82 85 ASN A O 1
ATOM 783 N N . THR B 2 87 ? -2.934 -11.634 9.787 1.00 10.91 86 THR A N 1
ATOM 784 C CA . THR B 2 87 ? -1.860 -12.458 10.318 1.00 10.78 86 THR A CA 1
ATOM 785 C C . THR B 2 87 ? -1.738 -13.707 9.455 1.00 11.18 86 THR A C 1
ATOM 786 O O . THR B 2 87 ? -2.720 -14.435 9.252 1.00 12.40 86 THR A O 1
ATOM 790 N N . LEU B 2 88 ? -0.533 -13.947 8.955 1.00 11.89 87 LEU A N 1
ATOM 791 C CA . LEU B 2 88 ? -0.238 -15.080 8.097 1.00 13.01 87 LEU A CA 1
ATOM 792 C C . LEU B 2 88 ? -0.123 -16.362 8.918 1.00 12.88 87 LEU A C 1
ATOM 793 O O . LEU B 2 88 ? 0.032 -16.343 10.142 1.00 12.46 87 LEU A O 1
ATOM 798 N N . LYS B 2 89 ? -0.185 -17.497 8.217 1.00 14.11 88 LYS A N 1
ATOM 799 C CA . LYS B 2 89 ? -0.015 -18.785 8.884 1.00 15.44 88 LYS A CA 1
ATOM 800 C C . LYS B 2 89 ? 1.291 -18.849 9.667 1.00 14.90 88 LYS A C 1
ATOM 801 O O . LYS B 2 89 ? 1.344 -19.460 10.744 1.00 16.05 88 LYS A O 1
ATOM 807 N N . ASP B 2 90 ? 2.350 -18.211 9.157 1.00 15.15 89 ASP A N 1
ATOM 808 C CA . ASP B 2 90 ? 3.648 -18.287 9.823 1.00 15.25 89 ASP A CA 1
ATOM 809 C C . ASP B 2 90 ? 3.774 -17.347 11.014 1.00 14.48 89 ASP A C 1
ATOM 810 O O . ASP B 2 90 ? 4.802 -17.389 11.699 1.00 15.75 89 ASP A O 1
ATOM 815 N N . GLY B 2 91 ? 2.767 -16.516 11.272 1.00 12.86 90 GLY A N 1
ATOM 816 C CA . GLY B 2 91 ? 2.759 -15.635 12.413 1.00 12.92 90 GLY A CA 1
ATOM 817 C C . GLY B 2 91 ? 3.047 -14.181 12.099 1.00 12.75 90 GLY A C 1
ATOM 818 O O . GLY B 2 91 ? 2.757 -13.321 12.935 1.00 14.75 90 GLY A O 1
ATOM 819 N N . ARG B 2 92 ? 3.613 -13.881 10.935 1.00 14.51 91 ARG A N 1
ATOM 820 C CA . ARG B 2 92 ? 3.920 -12.493 10.631 1.00 15.36 91 ARG A CA 1
ATOM 821 C C . ARG B 2 92 ? 2.655 -11.743 10.246 1.00 13.99 91 ARG A C 1
ATOM 822 O O . ARG B 2 92 ? 1.684 -12.317 9.735 1.00 13.77 91 ARG A O 1
ATOM 830 N N . ARG B 2 93 ? 2.663 -10.450 10.529 1.00 13.87 92 ARG A N 1
ATOM 831 C CA . ARG B 2 93 ? 1.501 -9.607 10.323 1.00 12.75 92 ARG A CA 1
ATOM 832 C C . ARG B 2 93 ? 1.694 -8.663 9.152 1.00 12.35 92 ARG A C 1
ATOM 833 O O . ARG B 2 93 ? 2.772 -8.089 8.957 1.00 14.73 92 ARG A O 1
ATOM 841 N N . VAL B 2 94 ? 0.627 -8.496 8.389 1.00 11.37 93 VAL A N 1
ATOM 842 C CA A VAL B 2 94 ? 0.565 -7.569 7.266 0.70 11.85 93 VAL A CA 1
ATOM 843 C CA B VAL B 2 94 ? 0.608 -7.533 7.301 0.30 11.29 93 VAL A CA 1
ATOM 844 C C . VAL B 2 94 ? -0.442 -6.482 7.610 1.00 11.56 93 VAL A C 1
ATOM 845 O O . VAL B 2 94 ? -1.532 -6.784 8.113 1.00 13.17 93 VAL A O 1
ATOM 852 N N . VAL B 2 95 ? -0.094 -5.232 7.334 1.00 10.90 94 VAL A N 1
ATOM 853 C CA . VAL B 2 95 ? -0.994 -4.108 7.564 1.00 10.56 94 VAL A CA 1
ATOM 854 C C . VAL B 2 95 ? -1.503 -3.651 6.205 1.00 10.43 94 VAL A C 1
ATOM 855 O O . VAL B 2 95 ? -0.716 -3.199 5.365 1.00 12.51 94 VAL A O 1
ATOM 859 N N . ILE B 2 96 ? -2.805 -3.786 5.978 1.00 10.92 95 ILE A N 1
ATOM 860 C CA . ILE B 2 96 ? -3.411 -3.429 4.701 1.00 11.28 95 ILE A CA 1
ATOM 861 C C . ILE B 2 96 ? -4.024 -2.042 4.826 1.00 10.48 95 ILE A C 1
ATOM 862 O O . ILE B 2 96 ? -4.918 -1.812 5.657 1.00 11.76 95 ILE A O 1
ATOM 867 N N . LEU B 2 97 ? -3.516 -1.109 4.029 1.00 10.50 96 LEU A N 1
ATOM 868 C CA . LEU B 2 97 ? -3.995 0.269 4.046 1.00 10.43 96 LEU A CA 1
ATOM 869 C C . LEU B 2 97 ? -5.212 0.400 3.137 1.00 11.34 96 LEU A C 1
ATOM 870 O O . LEU B 2 97 ? -5.121 0.164 1.928 1.00 12.48 96 LEU A O 1
ATOM 875 N N . MET B 2 98 ? -6.344 0.782 3.712 1.00 11.56 97 MET A N 1
ATOM 876 C CA A MET B 2 98 ? -7.614 0.845 2.992 0.68 11.61 97 MET A CA 1
ATOM 877 C CA B MET B 2 98 ? -7.585 0.847 2.955 0.32 12.48 97 MET A CA 1
ATOM 878 C C . MET B 2 98 ? -7.999 2.263 2.589 1.00 11.35 97 MET A C 1
ATOM 879 O O . MET B 2 98 ? -8.554 2.473 1.507 1.00 13.41 97 MET A O 1
ATOM 888 N N . GLU B 2 99 ? -7.743 3.236 3.457 1.00 11.24 98 GLU A N 1
ATOM 889 C CA . GLU B 2 99 ? -8.034 4.635 3.181 1.00 12.09 98 GLU A CA 1
ATOM 890 C C . GLU B 2 99 ? -6.889 5.434 3.759 1.00 11.74 98 GLU A C 1
ATOM 891 O O . GLU B 2 99 ? -6.470 5.190 4.897 1.00 11.45 98 GLU A O 1
ATOM 897 N N . LEU B 2 100 ? -6.367 6.363 2.971 1.00 12.96 99 LEU A N 1
ATOM 898 C CA . LEU B 2 100 ? -5.362 7.267 3.495 1.00 14.97 99 LEU A CA 1
ATOM 899 C C . LEU B 2 100 ? -5.453 8.590 2.760 1.00 15.31 99 LEU A C 1
ATOM 900 O O . LEU B 2 100 ? -6.009 8.685 1.662 1.00 18.98 99 LEU A O 1
ATOM 905 N N . GLU B 2 101 ? -4.898 9.616 3.386 1.00 12.67 100 GLU A N 1
ATOM 906 C CA . GLU B 2 101 ? -4.789 10.920 2.754 1.00 13.40 100 GLU A CA 1
ATOM 907 C C . GLU B 2 101 ? -3.326 11.334 2.734 1.00 11.77 100 GLU A C 1
ATOM 908 O O . GLU B 2 101 ? -2.624 11.183 3.732 1.00 13.39 100 GLU A O 1
ATOM 914 N N . VAL B 2 102 ? -2.859 11.833 1.596 1.00 11.30 101 VAL A N 1
ATOM 915 C CA . VAL B 2 102 ? -1.516 12.386 1.512 1.00 11.46 101 VAL A CA 1
ATOM 916 C C . VAL B 2 102 ? -1.566 13.798 2.071 1.00 12.50 101 VAL A C 1
ATOM 917 O O . VAL B 2 102 ? -2.256 14.669 1.532 1.00 15.98 101 VAL A O 1
ATOM 921 N N . LEU B 2 103 ? -0.861 14.024 3.174 1.00 11.81 102 LEU A N 1
ATOM 922 C CA . LEU B 2 103 ? -0.851 15.337 3.809 1.00 12.70 102 LEU A CA 1
ATOM 923 C C . LEU B 2 103 ? 0.188 16.266 3.214 1.00 12.70 102 LEU A C 1
ATOM 924 O O . LEU B 2 103 ? -0.028 17.486 3.162 1.00 14.90 102 LEU A O 1
ATOM 929 N N . LYS B 2 104 ? 1.315 15.721 2.777 1.00 13.37 103 LYS A N 1
ATOM 930 C CA . LYS B 2 104 ? 2.390 16.516 2.205 1.00 13.50 103 LYS A CA 1
ATOM 931 C C . LYS B 2 104 ? 3.065 15.653 1.157 1.00 12.22 103 LYS A C 1
ATOM 932 O O . LYS B 2 104 ? 3.416 14.496 1.426 1.00 12.82 103 LYS A O 1
ATOM 938 N N . SER B 2 105 ? 3.220 16.205 -0.040 1.00 12.91 104 SER A N 1
ATOM 939 C CA . SER B 2 105 ? 3.762 15.441 -1.147 1.00 12.97 104 SER A CA 1
ATOM 940 C C . SER B 2 105 ? 5.230 15.115 -0.900 1.00 13.16 104 SER A C 1
ATOM 941 O O . SER B 2 105 ? 5.928 15.777 -0.128 1.00 12.98 104 SER A O 1
ATOM 944 N N . ALA B 2 106 ? 5.714 14.099 -1.618 1.00 12.50 105 ALA A N 1
ATOM 945 C CA . ALA B 2 106 ? 7.121 13.735 -1.512 1.00 13.51 105 ALA A CA 1
ATOM 946 C C . ALA B 2 106 ? 8.009 14.925 -1.825 1.00 14.73 105 ALA A C 1
ATOM 947 O O . ALA B 2 106 ? 9.039 15.137 -1.170 1.00 15.10 105 ALA A O 1
ATOM 949 N N . GLU B 2 107 ? 7.617 15.715 -2.830 1.00 15.33 106 GLU A N 1
ATOM 950 C CA . GLU B 2 107 ? 8.415 16.861 -3.242 1.00 18.29 106 GLU A CA 1
ATOM 951 C C . GLU B 2 107 ? 8.458 17.937 -2.168 1.00 16.68 106 GLU A C 1
ATOM 952 O O . GLU B 2 107 ? 9.452 18.666 -2.064 1.00 17.84 106 GLU A O 1
ATOM 958 N N . ALA B 2 108 ? 7.395 18.068 -1.376 1.00 15.64 107 ALA A N 1
ATOM 959 C CA . ALA B 2 108 ? 7.370 19.072 -0.323 1.00 16.26 107 ALA A CA 1
ATOM 960 C C . ALA B 2 108 ? 8.093 18.615 0.934 1.00 16.83 107 ALA A C 1
ATOM 961 O O . ALA B 2 108 ? 8.531 19.463 1.717 1.00 20.22 107 ALA A O 1
A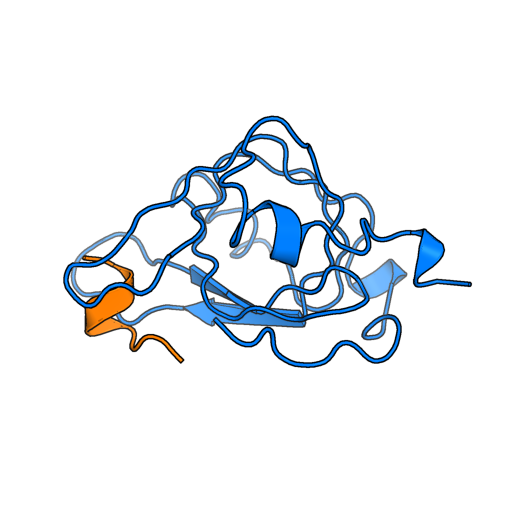TOM 963 N N . VAL B 2 109 ? 8.259 17.304 1.128 1.00 14.69 108 VAL A N 1
ATOM 964 C CA . VAL B 2 109 ? 8.955 16.761 2.294 1.00 13.91 108 VAL A CA 1
ATOM 965 C C . VAL B 2 109 ? 10.435 16.595 1.974 1.00 16.90 108 VAL A C 1
ATOM 966 O O . VAL B 2 109 ? 11.291 17.125 2.686 1.00 19.79 108 VAL A O 1
ATOM 970 N N . GLY B 2 110 ? 10.745 15.818 0.933 1.00 16.87 109 GLY A N 1
ATOM 971 C CA . GLY B 2 110 ? 12.054 15.810 0.316 1.00 17.70 109 GLY A CA 1
ATOM 972 C C . GLY B 2 110 ? 13.051 14.805 0.854 1.00 16.06 109 GLY A C 1
ATOM 973 O O . GLY B 2 110 ? 14.023 14.498 0.157 1.00 16.54 109 GLY A O 1
ATOM 974 N N . VAL B 2 111 ? 12.869 14.309 2.080 1.00 17.11 110 VAL A N 1
ATOM 975 C CA . VAL B 2 111 ? 13.874 13.484 2.743 1.00 17.40 110 VAL A CA 1
ATOM 976 C C . VAL B 2 111 ? 13.166 12.543 3.705 1.00 15.05 110 VAL A C 1
ATOM 977 O O . VAL B 2 111 ? 12.062 12.821 4.173 1.00 14.17 110 VAL A O 1
ATOM 981 N N . LYS B 2 112 ? 13.833 11.433 4.035 1.00 15.19 111 LYS A N 1
ATOM 982 C CA . LYS B 2 112 ? 13.396 10.607 5.154 1.00 15.80 111 LYS A CA 1
ATOM 983 C C . LYS B 2 112 ? 13.506 11.401 6.452 1.00 15.39 111 LYS A C 1
ATOM 984 O O . LYS B 2 112 ? 14.546 11.999 6.748 1.00 17.70 111 LYS A O 1
ATOM 990 N N . ILE B 2 113 ? 12.428 11.411 7.224 1.00 13.04 112 ILE A N 1
ATOM 991 C CA . ILE B 2 113 ? 12.373 12.172 8.469 1.00 13.86 112 ILE A CA 1
ATOM 992 C C . ILE B 2 113 ? 13.008 11.369 9.594 1.00 14.18 112 ILE A C 1
ATOM 993 O O . ILE B 2 113 ? 12.661 10.201 9.821 1.00 14.53 112 ILE A O 1
ATOM 998 N N . GLY B 2 114 ? 13.931 11.995 10.313 1.00 17.03 113 GLY A N 1
ATOM 999 C CA . GLY B 2 114 ? 14.493 11.330 11.462 1.00 17.77 113 GLY A CA 1
ATOM 1000 C C . GLY B 2 114 ? 15.379 10.143 11.105 1.00 18.13 113 GLY A C 1
ATOM 1001 O O . GLY B 2 114 ? 15.911 10.016 9.999 1.00 19.24 113 GLY A O 1
ATOM 1002 N N . ASN B 2 115 ? 15.541 9.261 12.087 1.00 18.50 114 ASN A N 1
ATOM 1003 C CA . ASN B 2 115 ? 16.398 8.083 11.950 1.00 18.84 114 ASN A CA 1
ATOM 1004 C C . ASN B 2 115 ? 15.673 6.829 12.433 1.00 16.28 114 ASN A C 1
ATOM 1005 O O . ASN B 2 115 ? 16.113 6.152 13.368 1.00 17.26 114 ASN A O 1
ATOM 1010 N N . PRO B 2 116 ? 14.568 6.472 11.793 1.00 14.40 115 PRO A N 1
ATOM 1011 C CA . PRO B 2 116 ? 13.811 5.302 12.243 1.00 14.56 115 PRO A CA 1
ATOM 1012 C C . PRO B 2 116 ? 14.583 4.012 12.003 1.00 14.61 115 PRO A C 1
ATOM 1013 O O . PRO B 2 116 ? 15.366 3.886 11.059 1.00 16.23 115 PRO A O 1
ATOM 1017 N N . VAL B 2 117 ? 14.367 3.044 12.888 1.00 14.85 116 VAL A N 1
ATOM 1018 C CA . VAL B 2 117 ? 15.051 1.754 12.795 1.00 15.74 116 VAL A CA 1
ATOM 1019 C C . VAL B 2 117 ? 14.027 0.647 12.563 1.00 15.05 116 VAL A C 1
ATOM 1020 O O . VAL B 2 117 ? 12.861 0.803 12.946 1.00 14.73 116 VAL A O 1
ATOM 1024 N N . PRO B 2 118 ? 14.394 -0.467 11.926 1.00 16.47 117 PRO A N 1
ATOM 1025 C CA . PRO B 2 118 ? 13.388 -1.491 11.629 1.00 16.14 117 PRO A CA 1
ATOM 1026 C C . PRO B 2 118 ? 12.716 -2.025 12.883 1.00 15.54 117 PRO A C 1
ATOM 1027 O O . PRO B 2 118 ? 13.364 -2.321 13.891 1.00 16.29 117 PRO A O 1
ATOM 1031 N N . TYR B 2 119 ? 11.397 -2.149 12.806 1.00 16.15 118 TYR A N 1
ATOM 1032 C CA . TYR B 2 119 ? 10.632 -2.730 13.894 1.00 17.70 118 TYR A CA 1
ATOM 1033 C C . TYR B 2 119 ? 10.988 -4.202 14.048 1.00 19.69 118 TYR A C 1
ATOM 1034 O O . TYR B 2 119 ? 11.128 -4.933 13.064 1.00 21.16 118 TYR A O 1
ATOM 1043 N N . ASN B 2 120 ? 11.143 -4.628 15.297 1.00 21.03 119 ASN A N 1
ATOM 1044 C CA . ASN B 2 120 ? 11.472 -6.010 15.637 1.00 24.96 119 ASN A CA 1
ATOM 1045 C C . ASN B 2 120 ? 10.157 -6.704 15.959 1.00 28.18 119 ASN A C 1
ATOM 1046 O O . ASN B 2 120 ? 9.612 -6.557 17.056 1.00 28.85 119 ASN A O 1
ATOM 1051 N N . GLU B 2 121 ? 9.643 -7.445 14.989 1.00 30.00 120 GLU A N 1
ATOM 1052 C CA . GLU B 2 121 ? 8.360 -8.111 15.126 0.96 31.91 120 GLU A CA 1
ATOM 1053 C C . GLU B 2 121 ? 8.482 -9.397 15.932 0.38 34.03 120 GLU A C 1
ATOM 1054 O O . GLU B 2 121 ? 9.491 -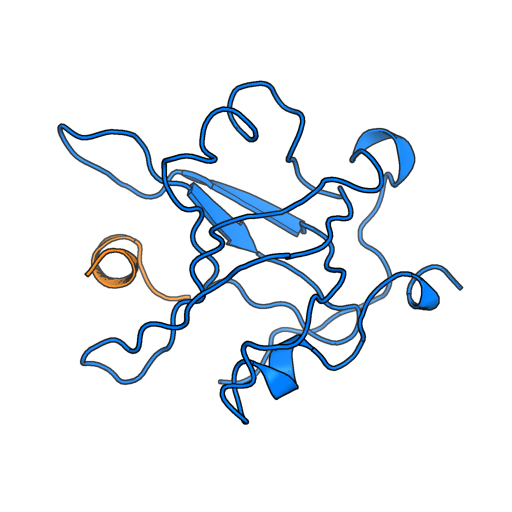10.096 15.854 0.63 34.56 120 GLU A O 1
#

Nearest PDB structures (foldseek):
  4ipg-assembly1_A  TM=9.985E-01  e=2.056E-24  Homo sapiens
  5e7n-assembly1_A  TM=1.003E+00  e=3.265E-24  Homo sapiens
  4ipd-assembly1_A  TM=9.937E-01  e=2.939E-23  Homo sapiens
  7xuw-assembly1_A  TM=9.700E-01  e=3.147E-22  Homo sapiens
  2b29-assembly1_A  TM=9.768E-01  e=5.611E-22  Homo sapiens

InterPro domains:
  IPR004365 OB-fold nucleic acid binding domain, AA-tRNA synthetase-type [PF01336] (197-278)
  IPR004591 Replication factor A protein 1 [TIGR00617] (4-611)
  IPR007199 Replication factor-A protein 1, N-terminal [PF04057] (5-104)
  IPR007199 Replication factor-A protein 1, N-terminal [cd04477] (8-103)
  IPR012340 Nucleic acid-binding, OB-fold [G3DSA:2.40.50.140] (3-120)
  IPR012340 Nucleic acid-binding, OB-fold [G3DSA:2.40.50.140] (183-292)
  IPR012340 Nucleic acid-binding, OB-fold [G3DSA:2.40.50.140] (297-422)
  IPR012340 Nucleic acid-binding, OB-fold [G3DSA:2.40.50.140] (423-612)
  IPR012340 Nucleic acid-binding, OB-fold [SSF50249] (1-114)
  IPR012340 Nucleic acid-binding, OB-fold [SSF50249] (183-293)
  IPR012340 Nucleic acid-binding, OB-fold [SSF50249] (299-423)
  IPR012340 Nucleic acid-binding, OB-fold [SSF50249] (440-6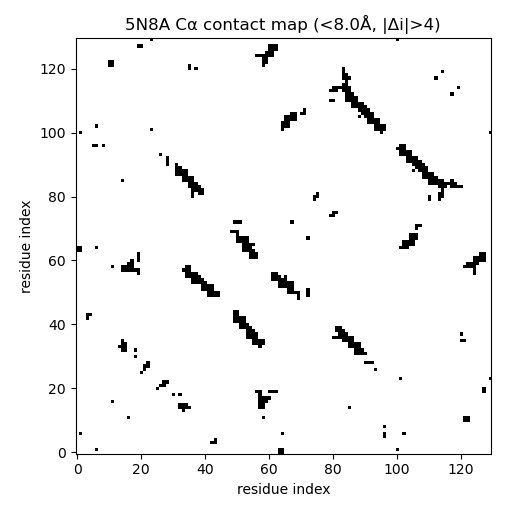12)
  IPR013955 Replication factor A, C-terminal [PF08646] (461-606)
  IPR031657 Replication protein A, OB domain [PF16900] (305-402)
  IPR047192 Replication factor A, C-terminal, eukaryotes [cd04476] (447-611)

Sequence (130 aa):
EIPDELIIEHMMVGQLSRGAIAAIMMQKGDTNIKPILQVINIRPITTGNSPPRYRLLMMSDGLNTLSSSFMMLATTQLNPLLVEEEQLSSSSNCVCCQIHRFIVNNTLKDGRRVVVILMMELEVLKSAEAVGVKIGNPVPYNE

B-factor: mean 20.98, std 11.01, range [8.69, 65.99]

Solvent-accessible surface area: 6878 Å² total; per-residue (Å²): 144,4,46,15,125,76,5,75,98,168,109,26,40,125,9,38,118,29,8,0,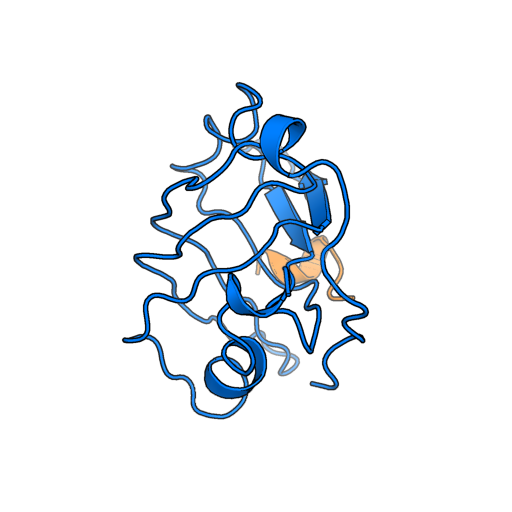24,21,3,12,117,150,41,47,67,137,53,105,5,44,0,0,0,32,68,30,102,84,4,104,47,69,119,66,87,59,59,21,15,2,56,0,0,0,5,96,26,12,13,33,3,0,2,0,10,57,112,22,9,65,49,24,92,119,141,93,1,36,44,39,0,10,0,43,1,49,109,8,62,41,67,78,20,214,83,46,54,89,2,1,21,1,36,78,17,100,51,91,111,45,13,151,60,23,43,76,104,5,47,126,10,82,99,35,138,120

Organism: Homo sapiens (NCBI:txid9606)

CATH classification: 2.40.50.140

Foldseek 3Di:
DQDPVRVVD/DVLVQWQPCVVVCCVPVVDFQAFTKKFWAAKDWDDDDPDQIWIWTFIGRQAATEGQETEDSVCVVCVVVQQRGHGWIKTQRGWHWDADPVGDIHIYGHDMGGPGGNVRRVDDHHDYYHDDD

Radius of gyration: 13.71 Å; Cα contacts (8 Å, |Δi|>4): 336; chains: 2; bounding box: 25×38×35 Å

GO terms:
  GO:0035861 site of double-strand break (C, IDA)
  GO:1990166 protein locali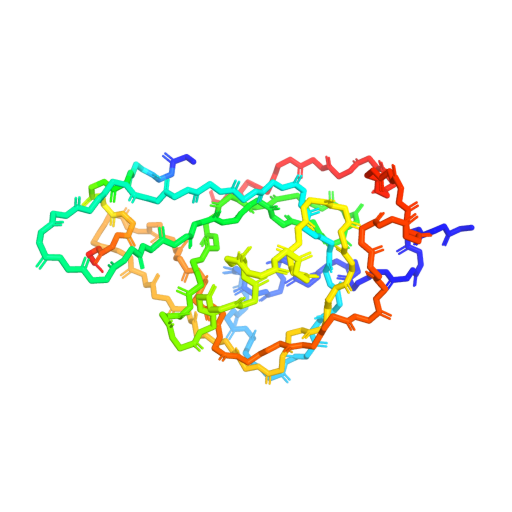zation to site of double-strand break (P, IDA)
  GO:0140463 chromatin-protein adaptor activity (F, IDA)
  GO:0006281 DNA repair (P, IMP)
  GO:0016605 PML body (C, IDA)
  GO:0034502 protein localization to chromosome (P, IDA)
  GO:0005634 nucleus (C, IDA)
  GO:0003684 damaged DNA binding (F, IDA)
  GO:0003697 single-stranded DNA binding (F, IDA)
  GO:0005662 DNA replication factor A complex (C, IDA)
  GO:0006284 base-excision repair (P, IDA)
  GO:0005634 nucleus (C, EXP)
  GO:0006260 DNA replication (P, IMP)
  GO:0006289 nucleotide-excision repair (P, IMP)
  GO:0006298 mismatch repair (P, IMP)
  GO:0000723 telomere maintenance (P, IMP)
  GO:0000724 double-strand break repair via homologous recombination (P, IMP)
  GO:0005515 protein binding (F, IPI)
  GO:0006261 DNA-templated DNA replication (P, TAS)
  GO:0006310 DNA recombination (P, TAS)

Secondary structure (DSSP, 8-state):
-GGGGS-TTHHHIIIII---S---EEEEEEEEEEP-SSS--EEEEEEE-SSEEEEEEEE-GGGHHHHHTTSS-TT-EEEEEEEEEEE-TTS-EEEEEEEEEEEE-HHHH-S--S--EE---/---HHHHT-